Protein AF-X1P753-F1 (afdb_monomer_lite)

Secondary structure (DSSP, 8-state):
-TTTTT------PPPPPB-TTSPBP-GGGGGS-HHHHHHHHHHHHHHHHHHHHHHTT---S--

Structure (mmCIF, N/CA/C/O backbone):
data_AF-X1P753-F1
#
_entry.id   AF-X1P753-F1
#
loop_
_atom_site.group_PDB
_atom_site.id
_atom_site.type_symbol
_atom_site.label_atom_id
_atom_site.label_alt_id
_atom_site.label_comp_id
_atom_site.label_asym_id
_atom_site.label_entity_id
_atom_site.label_seq_id
_atom_site.pdbx_PDB_ins_code
_atom_site.Cartn_x
_atom_site.Cartn_y
_atom_site.Cartn_z
_atom_site.occupancy
_atom_site.B_iso_or_equiv
_atom_site.auth_seq_id
_atom_site.auth_comp_id
_atom_site.auth_asym_id
_atom_site.auth_atom_id
_atom_site.pdbx_PDB_model_num
ATOM 1 N N . MET A 1 1 ? 11.781 -10.988 -13.015 1.00 91.38 1 MET A N 1
ATOM 2 C CA . MET A 1 1 ? 11.177 -12.333 -13.151 1.00 91.38 1 MET A CA 1
ATOM 3 C C . MET A 1 1 ? 10.864 -12.690 -14.602 1.00 91.38 1 MET A C 1
ATOM 5 O O . MET A 1 1 ? 11.609 -13.479 -15.146 1.00 91.38 1 MET A O 1
ATOM 9 N N . LEU A 1 2 ? 9.824 -12.147 -15.260 1.00 96.56 2 LEU A N 1
ATOM 10 C CA . LEU A 1 2 ? 9.445 -12.589 -16.623 1.00 96.56 2 LEU A CA 1
ATOM 11 C C . LEU A 1 2 ? 10.565 -12.412 -17.652 1.00 96.56 2 LEU A C 1
ATOM 13 O O . LEU A 1 2 ? 10.887 -13.349 -18.371 1.00 96.56 2 LEU A O 1
ATOM 17 N N . LYS A 1 3 ? 11.170 -11.217 -17.678 1.00 94.94 3 LYS A N 1
ATOM 18 C CA . LYS A 1 3 ? 12.306 -10.907 -18.551 1.00 94.94 3 LYS A CA 1
ATOM 19 C C . LYS A 1 3 ? 13.490 -11.837 -18.281 1.00 94.94 3 LYS A C 1
ATOM 21 O O . LYS A 1 3 ? 14.060 -12.374 -19.218 1.00 94.94 3 LYS A O 1
ATOM 26 N N . ASP A 1 4 ? 13.815 -12.042 -17.008 1.00 97.75 4 ASP A N 1
ATOM 27 C CA . ASP A 1 4 ? 14.961 -12.860 -16.590 1.00 97.75 4 ASP A CA 1
ATOM 28 C C . ASP A 1 4 ? 14.764 -14.350 -16.912 1.00 97.75 4 ASP A C 1
ATOM 30 O O . ASP A 1 4 ? 15.736 -15.069 -17.104 1.00 97.75 4 ASP A O 1
ATOM 34 N N . LEU A 1 5 ? 13.509 -14.807 -16.983 1.00 97.88 5 LEU A N 1
ATOM 35 C CA . LEU A 1 5 ? 13.132 -16.187 -17.297 1.00 97.88 5 LEU A CA 1
ATOM 36 C C . LEU A 1 5 ? 12.674 -16.376 -18.754 1.00 97.88 5 LEU A C 1
ATOM 38 O O . LEU A 1 5 ? 12.184 -17.449 -19.092 1.00 97.88 5 LEU A O 1
ATOM 42 N N . CYS A 1 6 ? 12.798 -15.351 -19.604 1.00 96.69 6 CYS A N 1
ATOM 43 C CA . CYS A 1 6 ? 12.378 -15.382 -21.010 1.00 96.69 6 CYS A CA 1
ATOM 44 C C . CYS A 1 6 ? 10.926 -15.866 -21.223 1.00 96.69 6 CYS A C 1
ATOM 46 O O . CYS A 1 6 ? 10.635 -16.570 -22.188 1.00 96.69 6 CYS A O 1
ATOM 48 N N . LEU A 1 7 ? 10.009 -15.507 -20.318 1.00 97.50 7 LEU A N 1
ATOM 49 C CA . LEU A 1 7 ? 8.602 -15.907 -20.410 1.00 97.50 7 LEU A CA 1
ATOM 50 C C . LEU A 1 7 ? 7.825 -14.951 -21.323 1.00 97.50 7 LEU A C 1
ATOM 52 O O . LEU A 1 7 ? 7.773 -13.749 -21.052 1.00 97.50 7 LEU A O 1
ATOM 56 N N . ASP A 1 8 ? 7.162 -15.490 -22.347 1.00 97.06 8 ASP A N 1
ATOM 57 C CA . ASP A 1 8 ? 6.289 -14.737 -23.259 1.00 97.06 8 ASP A CA 1
ATOM 58 C C . ASP A 1 8 ? 4.905 -14.486 -22.635 1.00 97.06 8 ASP A C 1
ATOM 60 O O . ASP A 1 8 ? 3.888 -15.074 -22.998 1.00 97.06 8 ASP A O 1
ATOM 64 N N . ILE A 1 9 ? 4.883 -13.657 -21.591 1.00 97.31 9 ILE A N 1
ATOM 65 C CA . ILE A 1 9 ? 3.668 -13.275 -20.865 1.00 97.31 9 ILE A CA 1
ATOM 66 C C . ILE A 1 9 ? 3.596 -11.748 -20.789 1.00 97.31 9 ILE A C 1
ATOM 68 O O . ILE A 1 9 ? 4.544 -11.073 -20.385 1.00 97.31 9 ILE A O 1
ATOM 72 N N . LYS A 1 10 ? 2.430 -11.179 -21.113 1.00 96.25 10 LYS A N 1
ATOM 73 C CA . LYS A 1 10 ? 2.167 -9.740 -20.980 1.00 96.25 10 LYS A CA 1
ATOM 74 C C . LYS A 1 10 ? 1.607 -9.410 -19.595 1.00 96.25 10 LYS A C 1
ATOM 76 O O . LYS A 1 10 ? 0.516 -9.850 -19.244 1.00 96.25 10 LYS A O 1
ATOM 81 N N . ILE A 1 11 ? 2.309 -8.571 -18.831 1.00 96.19 11 ILE A N 1
ATOM 82 C CA . ILE A 1 11 ? 1.801 -8.039 -17.556 1.00 96.19 11 ILE A CA 1
ATOM 83 C C . ILE A 1 11 ? 0.906 -6.831 -17.831 1.00 96.19 11 ILE A C 1
ATOM 85 O O . ILE A 1 11 ? 1.322 -5.877 -18.489 1.00 96.19 11 ILE A O 1
ATOM 89 N N . LEU A 1 12 ? -0.305 -6.846 -17.279 1.00 96.75 12 LEU A N 1
ATOM 90 C CA . LEU A 1 12 ? -1.205 -5.695 -17.263 1.00 96.75 12 LEU A CA 1
ATOM 91 C C . LEU A 1 12 ? -1.231 -5.097 -15.853 1.00 96.75 12 LEU A C 1
ATOM 93 O O . LEU A 1 12 ? -1.505 -5.799 -14.882 1.00 96.75 12 LEU A O 1
ATOM 97 N N . LEU A 1 13 ? -0.930 -3.803 -15.731 1.00 96.44 13 LEU A N 1
ATOM 98 C CA . LEU A 1 13 ? -0.897 -3.113 -14.441 1.00 96.44 13 LEU A CA 1
ATOM 99 C C . LEU A 1 13 ? -2.306 -2.679 -14.015 1.00 96.44 13 LEU A C 1
ATOM 101 O O . LEU A 1 13 ? -3.000 -1.982 -14.754 1.00 96.44 13 LEU A O 1
ATOM 105 N N . GLY A 1 14 ? -2.704 -3.057 -12.801 1.00 96.38 14 GLY A N 1
ATOM 106 C CA . GLY A 1 14 ? -3.943 -2.610 -12.164 1.00 96.38 14 GLY A CA 1
ATOM 107 C C . GLY A 1 14 ? -3.724 -1.417 -11.231 1.00 96.38 14 GLY A C 1
ATOM 108 O O . GLY A 1 14 ? -2.653 -1.250 -10.646 1.00 96.38 14 GLY A O 1
ATOM 109 N N . LYS A 1 15 ? -4.758 -0.585 -11.058 1.00 96.94 15 LYS A N 1
ATOM 110 C CA . LYS A 1 15 ? -4.758 0.477 -10.040 1.00 96.94 15 LYS A CA 1
ATOM 111 C C . LYS A 1 15 ? -4.930 -0.129 -8.645 1.00 96.94 15 LYS A C 1
ATOM 113 O O . LYS A 1 15 ? -5.641 -1.116 -8.478 1.00 96.94 15 LYS A O 1
ATOM 118 N N . ILE A 1 16 ? -4.349 0.515 -7.632 1.00 97.25 16 ILE A N 1
ATOM 119 C CA . ILE A 1 16 ? -4.645 0.189 -6.231 1.00 97.25 16 ILE A CA 1
ATOM 120 C C . ILE A 1 16 ? -6.079 0.628 -5.933 1.00 97.25 16 ILE A C 1
ATOM 122 O O . ILE A 1 16 ? -6.379 1.824 -5.983 1.00 97.25 16 ILE A O 1
ATOM 126 N N . ILE A 1 17 ? -6.946 -0.328 -5.607 1.00 97.94 17 ILE A N 1
ATOM 127 C CA . ILE A 1 17 ? -8.305 -0.049 -5.139 1.00 97.94 17 ILE A CA 1
ATOM 128 C C . ILE A 1 17 ? -8.261 0.239 -3.638 1.00 97.94 17 ILE A C 1
ATOM 130 O O . ILE A 1 17 ? -7.496 -0.374 -2.888 1.00 97.94 17 ILE A O 1
ATOM 134 N N . ARG A 1 18 ? -9.050 1.219 -3.202 1.00 97.19 18 ARG A N 1
ATOM 135 C CA . ARG A 1 18 ? -9.065 1.710 -1.825 1.00 97.19 18 ARG A CA 1
ATOM 136 C C . ARG A 1 18 ? -10.482 1.713 -1.277 1.00 97.19 18 ARG A C 1
ATOM 138 O O . ARG A 1 18 ? -11.437 1.897 -2.028 1.00 97.19 18 ARG A O 1
ATOM 145 N N . GLU A 1 19 ? -10.590 1.5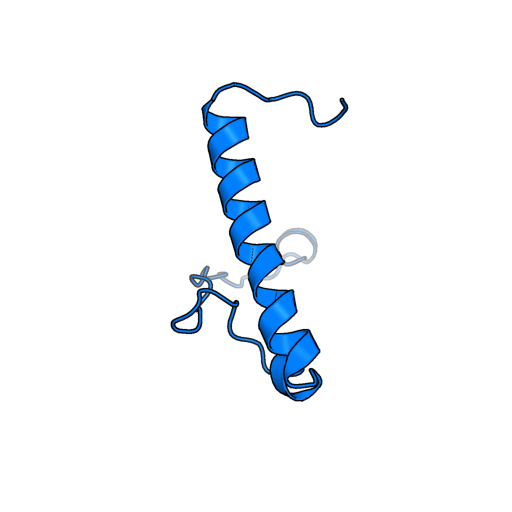34 0.029 1.00 96.50 19 GLU A N 1
ATOM 146 C CA . GLU A 1 19 ? -11.817 1.767 0.781 1.00 96.50 19 GLU A CA 1
ATOM 147 C 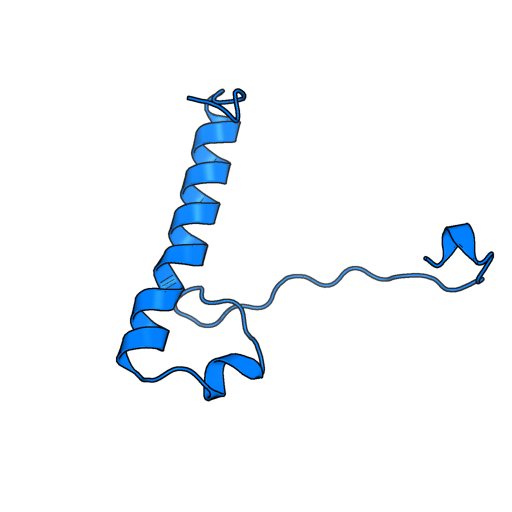C . GLU A 1 19 ? -12.147 3.271 0.826 1.00 96.50 19 GLU A C 1
ATOM 149 O O . GLU A 1 19 ? -11.339 4.116 0.427 1.00 96.50 19 GLU A O 1
ATOM 154 N N . LYS A 1 20 ? -13.348 3.622 1.305 1.00 95.50 20 LYS A N 1
ATOM 155 C CA . LYS A 1 20 ? -13.839 5.014 1.321 1.00 95.50 20 LYS A CA 1
ATOM 156 C C . LYS A 1 20 ? -12.934 5.967 2.111 1.00 95.50 20 LYS A C 1
ATOM 158 O O . LYS A 1 20 ? -12.821 7.134 1.756 1.00 95.50 20 LYS A O 1
ATOM 163 N N . ASP A 1 21 ? -12.279 5.464 3.152 1.00 94.75 21 ASP A N 1
ATOM 164 C CA . ASP A 1 21 ? -11.345 6.212 4.000 1.00 94.75 21 ASP A CA 1
ATOM 165 C C . ASP A 1 21 ? -9.912 6.270 3.433 1.00 94.75 21 ASP A C 1
ATOM 167 O O . ASP A 1 21 ? -9.038 6.951 3.971 1.00 94.75 21 ASP A O 1
ATOM 171 N N . GLY A 1 22 ? -9.665 5.589 2.312 1.00 95.56 22 GLY A N 1
ATOM 172 C CA . GLY A 1 22 ? -8.394 5.592 1.606 1.00 95.56 22 GLY A CA 1
ATOM 173 C C . GLY A 1 22 ? -7.442 4.452 1.965 1.00 95.56 22 GLY A C 1
ATOM 174 O O . GLY A 1 22 ? -6.379 4.362 1.333 1.00 95.56 22 GLY A O 1
ATOM 175 N N . LEU A 1 23 ? -7.789 3.552 2.895 1.00 97.19 23 LEU A N 1
ATOM 176 C CA . LEU A 1 23 ? -6.981 2.351 3.108 1.00 97.19 23 LEU A CA 1
ATOM 177 C C . LEU A 1 23 ? -6.981 1.491 1.835 1.00 97.19 23 LEU A C 1
ATOM 179 O O . LEU A 1 23 ? -8.005 1.332 1.174 1.00 97.19 23 LEU A O 1
ATOM 183 N N . ALA A 1 24 ? -5.822 0.949 1.458 1.00 98.1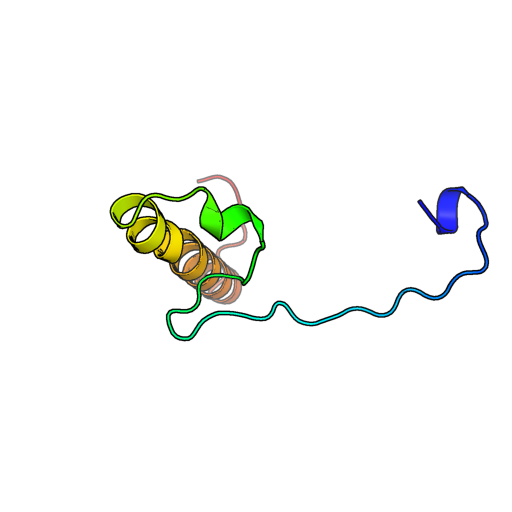9 24 ALA A N 1
ATOM 184 C CA . ALA A 1 24 ? -5.749 0.016 0.336 1.00 98.19 24 ALA A CA 1
ATOM 185 C C . ALA A 1 24 ? -6.518 -1.271 0.667 1.00 98.19 24 ALA A C 1
ATOM 187 O O . ALA A 1 24 ? -6.323 -1.855 1.735 1.00 98.1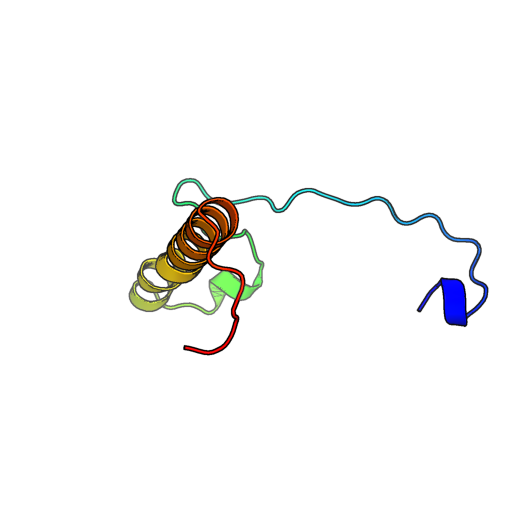9 24 ALA A O 1
ATOM 188 N N . MET A 1 25 ? -7.371 -1.718 -0.258 1.00 97.56 25 MET A N 1
ATOM 189 C CA . MET A 1 25 ? -8.081 -2.982 -0.093 1.00 97.56 25 MET A CA 1
ATOM 190 C C . MET A 1 25 ? -7.073 -4.130 -0.082 1.00 97.56 25 MET A C 1
ATOM 192 O O . MET A 1 25 ? -6.252 -4.269 -0.990 1.00 97.56 25 MET A O 1
ATOM 196 N N . SER A 1 26 ? -7.140 -4.952 0.959 1.00 97.81 26 SER A N 1
ATOM 197 C CA . SER A 1 26 ? -6.281 -6.114 1.147 1.00 97.81 26 SER A CA 1
ATOM 198 C C . SER A 1 26 ? -7.046 -7.162 1.936 1.00 97.81 26 SER A C 1
ATOM 200 O O . SER A 1 26 ? -7.641 -6.844 2.964 1.00 97.81 26 SER A O 1
ATOM 202 N N . SER A 1 27 ? -6.992 -8.424 1.503 1.00 97.75 27 SER A N 1
ATOM 203 C CA . SER A 1 27 ? -7.590 -9.536 2.253 1.00 97.75 27 SER A CA 1
ATOM 204 C C . SER A 1 27 ? -7.025 -9.651 3.668 1.00 97.75 27 SER A C 1
ATOM 206 O O . SER A 1 27 ? -7.716 -10.116 4.559 1.00 97.75 27 SER A O 1
ATOM 208 N N . ARG A 1 28 ? -5.800 -9.166 3.904 1.00 97.88 28 ARG A N 1
ATOM 209 C CA . ARG A 1 28 ? -5.164 -9.165 5.229 1.00 97.88 28 ARG A CA 1
ATOM 210 C C . ARG A 1 28 ? -5.712 -8.09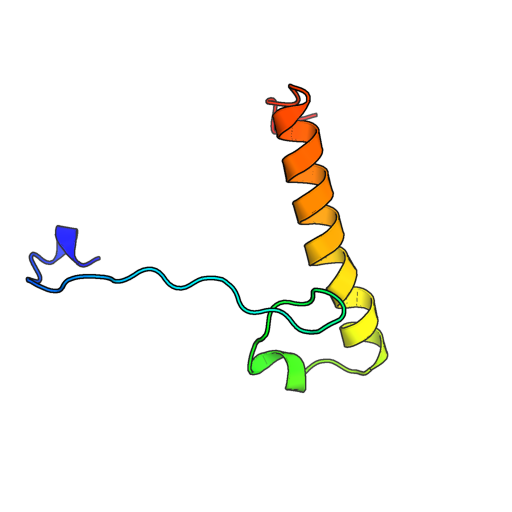9 6.178 1.00 97.88 28 ARG A C 1
ATOM 212 O O . ARG A 1 28 ? -5.407 -8.161 7.365 1.00 97.88 28 ARG A O 1
ATOM 219 N N . ASN A 1 29 ? -6.524 -7.150 5.700 1.00 97.56 29 ASN A N 1
ATOM 220 C CA . ASN A 1 29 ? -7.163 -6.165 6.581 1.00 97.56 29 ASN A CA 1
ATOM 221 C C . ASN A 1 29 ? -8.081 -6.848 7.612 1.00 97.56 29 ASN A C 1
ATOM 223 O O . ASN A 1 29 ? -8.312 -6.279 8.672 1.00 97.56 29 ASN A O 1
ATOM 227 N N . THR A 1 30 ? -8.536 -8.083 7.354 1.00 97.69 30 THR A N 1
ATOM 228 C CA . THR A 1 30 ? -9.324 -8.894 8.300 1.00 97.69 30 THR A CA 1
ATOM 229 C C . THR A 1 30 ? -8.567 -9.283 9.568 1.00 97.69 30 THR A C 1
ATOM 231 O O . THR A 1 30 ? -9.191 -9.715 10.529 1.00 97.69 30 THR A O 1
ATOM 234 N N . TYR A 1 31 ? -7.236 -9.177 9.585 1.00 98.31 31 TYR A N 1
ATOM 235 C CA . TYR A 1 31 ? -6.426 -9.484 10.768 1.00 98.31 31 TYR A CA 1
ATOM 236 C C . TYR A 1 31 ? -6.302 -8.299 11.726 1.00 98.31 31 TYR A C 1
ATOM 238 O O . TYR A 1 31 ? -5.816 -8.466 12.842 1.00 98.31 31 TYR A O 1
ATOM 246 N N . LEU A 1 32 ? -6.691 -7.100 11.286 1.00 97.94 32 LEU A N 1
ATOM 247 C CA . LEU A 1 32 ? -6.594 -5.896 12.094 1.00 97.94 32 LEU A CA 1
ATOM 248 C C . LEU A 1 32 ? -7.743 -5.859 13.098 1.00 97.94 32 LEU A C 1
ATOM 250 O O . LEU A 1 32 ? -8.904 -6.050 12.737 1.00 97.94 32 LEU A O 1
ATOM 254 N N . SER A 1 33 ? -7.427 -5.529 14.347 1.00 98.50 33 SER A N 1
ATOM 255 C CA . SER A 1 33 ? -8.455 -5.058 15.273 1.00 98.50 33 SER A CA 1
ATOM 256 C C . SER A 1 33 ? -9.047 -3.734 14.778 1.00 98.50 33 SER A C 1
ATOM 258 O O . SER A 1 33 ? -8.430 -3.028 13.974 1.00 98.50 33 SER A O 1
ATOM 260 N N . THR A 1 34 ? -10.213 -3.344 15.296 1.00 97.75 34 THR A N 1
ATOM 261 C CA . THR A 1 34 ? -10.853 -2.061 14.955 1.00 97.75 34 THR A CA 1
ATOM 262 C C . THR A 1 34 ? -9.888 -0.883 15.120 1.00 97.75 34 THR A C 1
ATOM 264 O O . THR A 1 34 ? -9.708 -0.095 14.195 1.00 97.75 34 THR A O 1
ATOM 267 N N . GLN A 1 35 ? -9.163 -0.834 16.243 1.00 98.19 35 GLN A N 1
ATOM 268 C CA . GLN A 1 35 ? -8.193 0.231 16.507 1.00 98.19 35 GLN A CA 1
ATOM 269 C C . GLN A 1 35 ? -7.019 0.212 15.521 1.00 98.19 35 GLN A C 1
ATOM 271 O O . GLN A 1 35 ? -6.563 1.256 15.057 1.00 98.19 35 GLN A O 1
ATOM 276 N N . GLN A 1 36 ? -6.509 -0.975 15.182 1.00 98.38 36 GLN A N 1
ATOM 277 C CA . GLN A 1 36 ? -5.426 -1.098 14.208 1.00 98.38 36 GLN A CA 1
ATOM 278 C C . GLN A 1 36 ? -5.889 -0.688 12.805 1.00 98.38 36 GLN A C 1
ATOM 280 O O . GLN A 1 36 ? -5.119 -0.072 12.070 1.00 98.38 36 GLN A O 1
ATOM 285 N N . ARG A 1 37 ? -7.140 -0.992 12.437 1.00 97.50 37 ARG A N 1
ATOM 286 C CA . ARG A 1 37 ? -7.736 -0.624 11.148 1.00 97.50 37 ARG A CA 1
ATOM 287 C C . ARG A 1 37 ? -7.886 0.886 10.999 1.00 97.50 37 ARG A C 1
ATOM 289 O O . ARG A 1 37 ? -7.602 1.404 9.919 1.00 97.50 37 ARG A O 1
ATOM 296 N N . GLU A 1 38 ? -8.300 1.578 12.053 1.00 97.00 38 GLU A N 1
ATOM 297 C CA . GLU A 1 38 ? -8.348 3.044 12.086 1.00 97.00 38 GLU A CA 1
ATOM 298 C C . GLU A 1 38 ? -6.941 3.638 11.955 1.00 97.00 38 GLU A C 1
ATOM 300 O O . GLU A 1 38 ? -6.691 4.479 11.090 1.00 97.00 38 GLU A O 1
ATOM 305 N N . ASN A 1 39 ? -5.981 3.121 12.727 1.00 97.81 39 ASN A N 1
ATOM 306 C CA . ASN A 1 39 ? -4.597 3.595 12.688 1.00 97.81 39 ASN A CA 1
ATOM 307 C C . ASN A 1 39 ? -3.930 3.349 11.324 1.00 97.81 39 ASN A C 1
ATOM 309 O O . ASN A 1 39 ? -3.136 4.171 10.871 1.00 97.81 39 ASN A O 1
ATOM 313 N N . ALA A 1 40 ? -4.262 2.254 10.631 1.00 97.94 4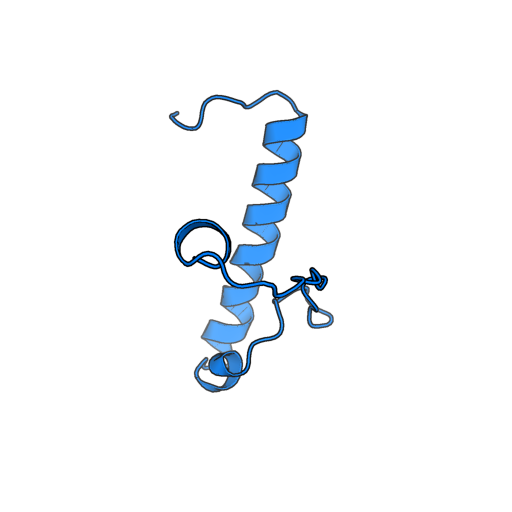0 ALA A N 1
ATOM 314 C CA . ALA A 1 40 ? -3.669 1.895 9.341 1.00 97.94 40 ALA A CA 1
ATOM 315 C C . ALA A 1 40 ? -3.909 2.942 8.236 1.00 97.94 40 ALA A C 1
ATOM 317 O O . ALA A 1 40 ? -3.129 3.018 7.282 1.00 97.94 40 ALA A O 1
ATOM 318 N N . ILE A 1 41 ? -4.943 3.784 8.366 1.00 96.62 41 ILE A N 1
ATOM 319 C CA . ILE A 1 41 ? -5.243 4.875 7.423 1.00 96.62 41 ILE A CA 1
ATOM 320 C C . ILE A 1 41 ? -4.059 5.851 7.316 1.00 96.62 41 ILE A C 1
ATOM 322 O O . ILE A 1 41 ? -3.814 6.404 6.236 1.00 96.62 41 ILE A O 1
ATOM 326 N N . VAL A 1 42 ? -3.271 6.010 8.391 1.00 97.75 42 VAL A N 1
ATOM 327 C CA . VAL A 1 42 ? -2.104 6.904 8.422 1.00 97.75 42 VAL A CA 1
ATOM 328 C C . VAL A 1 42 ? -1.114 6.590 7.302 1.00 97.75 42 VAL A C 1
ATOM 330 O O . VAL A 1 42 ? -0.551 7.509 6.720 1.00 97.75 42 VAL A O 1
ATOM 333 N N . LEU A 1 43 ? -0.978 5.322 6.896 1.00 97.50 43 LEU A N 1
ATOM 334 C CA . LEU A 1 43 ? -0.073 4.927 5.815 1.00 97.50 43 LEU A CA 1
ATOM 335 C C . LEU A 1 43 ? -0.418 5.633 4.501 1.00 97.50 43 LEU A C 1
ATOM 337 O O . LEU A 1 43 ? 0.466 6.105 3.787 1.00 97.50 43 LEU A O 1
ATOM 341 N N . TYR A 1 44 ? -1.707 5.744 4.175 1.00 96.69 44 TYR A N 1
ATOM 342 C CA . TYR A 1 44 ? -2.127 6.444 2.966 1.00 96.69 44 TYR A CA 1
ATOM 343 C C . TYR A 1 44 ? -1.874 7.950 3.067 1.00 96.69 44 TYR A C 1
ATOM 345 O O . TYR A 1 44 ? -1.430 8.564 2.094 1.00 96.69 44 TYR A O 1
ATOM 353 N N . GLN A 1 45 ? -2.118 8.537 4.239 1.00 96.88 45 GLN A N 1
ATOM 354 C CA . GLN A 1 45 ? -1.863 9.954 4.494 1.00 96.88 45 GLN A CA 1
ATOM 355 C C . GLN A 1 45 ? -0.366 10.275 4.382 1.00 96.88 45 GLN A C 1
ATOM 357 O O . GLN A 1 45 ? 0.003 11.205 3.667 1.00 96.88 45 GLN A O 1
ATOM 362 N N . SER A 1 46 ? 0.498 9.453 4.983 1.00 97.31 46 SER A N 1
ATOM 363 C CA . SER A 1 46 ? 1.953 9.587 4.890 1.00 97.31 46 SER A CA 1
ATOM 364 C C . SER A 1 46 ? 2.440 9.480 3.448 1.00 97.31 46 SER A C 1
ATOM 366 O O . SER A 1 46 ? 3.235 10.307 3.015 1.00 97.31 46 SER A O 1
ATOM 368 N N . LEU A 1 47 ? 1.925 8.531 2.657 1.00 96.88 47 LEU A N 1
ATOM 369 C CA . LEU A 1 47 ? 2.295 8.413 1.241 1.00 96.88 47 LEU A CA 1
ATOM 370 C C . LEU A 1 47 ? 1.869 9.634 0.416 1.00 96.88 47 LEU A C 1
ATOM 372 O O . LEU A 1 47 ? 2.611 10.062 -0.468 1.00 96.88 47 LEU A O 1
ATOM 376 N N . LYS A 1 48 ? 0.694 10.217 0.693 1.00 96.69 48 LYS A N 1
ATOM 377 C CA . LYS A 1 48 ? 0.283 11.474 0.049 1.00 96.69 48 LYS A CA 1
ATOM 378 C C . LYS A 1 48 ? 1.203 12.623 0.428 1.00 96.69 48 LYS A C 1
ATOM 380 O O . LYS A 1 48 ? 1.575 13.391 -0.452 1.00 96.69 48 LYS A O 1
ATOM 385 N N . TRP A 1 49 ? 1.549 12.725 1.708 1.00 96.50 49 TRP A N 1
ATOM 386 C CA . TRP A 1 49 ? 2.455 13.753 2.198 1.00 96.50 49 TRP A CA 1
ATOM 387 C C . TRP A 1 49 ? 3.823 13.635 1.525 1.00 96.50 49 TRP A C 1
ATOM 389 O O . TRP A 1 49 ? 4.276 14.603 0.929 1.00 96.50 49 TRP A O 1
ATOM 399 N N . VAL A 1 50 ? 4.409 12.433 1.480 1.00 96.06 50 VAL A N 1
ATOM 400 C CA . VAL A 1 50 ? 5.679 12.184 0.776 1.00 96.06 50 VAL A CA 1
ATOM 401 C C . VAL A 1 50 ? 5.577 12.568 -0.698 1.00 96.06 50 VAL A C 1
ATOM 403 O O . VAL A 1 50 ? 6.457 13.250 -1.212 1.00 96.06 50 VAL A O 1
ATOM 406 N N . LYS A 1 51 ? 4.497 12.174 -1.386 1.00 96.56 51 LYS A N 1
ATOM 407 C CA . LYS A 1 51 ? 4.285 12.545 -2.792 1.00 96.56 51 LYS A CA 1
ATOM 408 C C . LYS A 1 51 ? 4.231 14.063 -2.972 1.00 96.56 51 LYS A C 1
ATOM 410 O O . LYS A 1 51 ? 4.809 14.580 -3.921 1.00 96.56 51 LYS A O 1
ATOM 415 N N . TRP A 1 52 ? 3.514 14.758 -2.094 1.00 97.50 52 TRP A N 1
ATOM 416 C CA . TRP A 1 52 ? 3.417 16.211 -2.130 1.00 97.50 52 TRP A CA 1
ATOM 417 C C . TRP A 1 52 ? 4.784 16.859 -1.889 1.00 97.50 52 TRP A C 1
ATOM 419 O O . TRP A 1 52 ? 5.228 17.634 -2.724 1.00 97.50 52 TRP A O 1
ATOM 429 N N . SER A 1 53 ? 5.488 16.461 -0.830 1.00 96.19 53 SER A N 1
ATOM 430 C CA . SER A 1 53 ? 6.822 16.961 -0.488 1.00 96.19 53 SER A CA 1
ATOM 431 C C . SER A 1 53 ? 7.837 16.739 -1.605 1.00 96.19 53 SER A C 1
ATOM 433 O O . SER A 1 53 ? 8.612 17.633 -1.923 1.00 96.19 53 SER A O 1
ATOM 435 N N . PHE A 1 54 ? 7.813 15.565 -2.236 1.00 96.12 54 PHE A N 1
ATOM 436 C CA . PHE A 1 54 ? 8.682 15.274 -3.372 1.00 96.12 54 PHE A CA 1
ATOM 437 C C . PHE A 1 54 ? 8.411 16.217 -4.547 1.00 96.12 54 PHE A C 1
ATOM 439 O O . PHE A 1 54 ? 9.339 16.757 -5.143 1.00 96.12 54 PHE A O 1
ATOM 446 N N . ASN A 1 55 ? 7.133 16.457 -4.846 1.00 96.25 55 ASN A N 1
ATOM 447 C CA . ASN A 1 55 ? 6.735 17.406 -5.882 1.00 96.25 55 ASN A CA 1
ATOM 448 C C . ASN A 1 55 ? 7.088 18.861 -5.521 1.00 96.25 55 ASN A C 1
ATOM 450 O O . ASN A 1 55 ? 7.277 19.668 -6.424 1.00 96.25 55 ASN A O 1
ATOM 454 N N . ASP A 1 56 ? 7.196 19.176 -4.228 1.00 96.44 56 ASP A N 1
ATOM 455 C CA . ASP A 1 56 ? 7.636 20.470 -3.686 1.00 96.44 56 ASP A CA 1
ATOM 456 C C . ASP A 1 56 ? 9.175 20.625 -3.669 1.00 96.44 56 ASP A C 1
ATOM 458 O O . ASP A 1 56 ? 9.717 21.614 -3.187 1.00 96.44 56 ASP A O 1
ATOM 462 N N . GLY A 1 57 ? 9.910 19.648 -4.215 1.00 95.75 57 GLY A N 1
ATOM 463 C CA . GLY A 1 57 ? 11.363 19.714 -4.386 1.00 95.75 57 GLY A CA 1
ATOM 464 C C . GLY A 1 57 ? 12.176 19.010 -3.299 1.00 95.75 57 GLY A C 1
ATOM 465 O O . GLY A 1 57 ? 13.406 18.987 -3.382 1.00 95.75 57 GLY A O 1
ATOM 466 N N . LEU A 1 58 ? 11.533 18.372 -2.313 1.00 94.19 58 LEU A N 1
ATOM 467 C CA . LEU A 1 58 ? 12.230 17.510 -1.355 1.00 94.19 58 LEU A CA 1
ATOM 468 C C . LEU A 1 58 ? 12.652 16.203 -2.036 1.00 94.19 58 LEU A C 1
ATOM 470 O O . LEU A 1 58 ? 11.900 15.234 -2.108 1.00 94.19 58 LEU A O 1
ATOM 474 N N . THR A 1 59 ? 13.887 16.176 -2.530 1.00 92.75 59 THR A N 1
ATOM 475 C CA . THR A 1 59 ? 14.460 15.032 -3.256 1.00 92.75 59 THR A CA 1
ATOM 476 C C . THR A 1 59 ? 15.480 14.242 -2.444 1.00 92.75 59 THR A C 1
ATOM 478 O O . THR A 1 59 ? 15.823 13.128 -2.835 1.00 92.75 59 THR A O 1
ATOM 481 N N . ASN A 1 60 ? 15.951 14.776 -1.311 1.00 92.31 60 ASN A N 1
ATOM 482 C CA . ASN A 1 60 ? 16.886 14.068 -0.446 1.00 92.31 60 ASN A CA 1
ATOM 483 C C . ASN A 1 60 ? 16.128 13.074 0.460 1.00 92.31 60 ASN A C 1
ATOM 485 O O . ASN A 1 60 ? 15.368 13.503 1.330 1.00 92.31 60 ASN A O 1
ATOM 489 N N . PRO A 1 61 ? 16.321 11.751 0.291 1.00 83.06 61 PRO A N 1
ATOM 490 C CA . PRO A 1 61 ? 15.669 10.741 1.126 1.00 83.06 61 PRO A CA 1
ATOM 491 C C . PRO A 1 61 ? 16.236 10.694 2.550 1.00 83.06 61 PRO A C 1
ATOM 493 O O . PRO A 1 61 ? 15.640 10.079 3.433 1.00 83.06 61 PRO A O 1
ATOM 496 N N . LYS A 1 62 ? 17.396 11.316 2.772 1.00 72.94 62 LYS A N 1
ATOM 497 C CA . LYS A 1 62 ? 17.983 11.515 4.088 1.00 72.94 62 LYS A CA 1
ATOM 498 C C . LYS A 1 62 ? 17.707 12.959 4.494 1.00 72.94 62 LYS A C 1
ATOM 500 O O . LYS A 1 62 ? 18.133 13.882 3.808 1.00 72.94 62 LYS A O 1
ATOM 505 N N . LYS A 1 63 ? 16.998 13.156 5.601 1.00 52.16 63 LYS A N 1
ATOM 506 C CA . LYS A 1 63 ? 17.318 14.329 6.418 1.00 52.16 63 LYS A CA 1
ATOM 507 C C . LYS A 1 63 ? 18.803 14.292 6.765 1.00 52.16 63 LYS A C 1
ATOM 509 O O . LYS A 1 63 ? 19.297 13.169 7.022 1.00 52.16 63 LYS A O 1
#

Organism: NCBI:txid412755

Radius of gyration: 16.97 Å; chains: 1; bounding box: 32×37×40 Å

Sequence (63 aa):
MLKDLCLDIKILLGKIIREKDGLAMSSRNTYLSTQQRENAIVLYQSLKWVKWSFNDGLTNPKK

Foldseek 3Di:
DCVVVVPPDDDDDDDFDADPLRHGDDPCLVVDDPVRNVVSSVVRVVVVVVVVVVVVVPPDPPD

InterPro domains:
  IPR003721 Pantoate-beta-alanine ligase [PF02569] (1-51)
  IPR042176 Pantoate-beta-alanine ligase, C-terminal domain [G3DSA:3.30.1300.10] (16-63)

pLDDT: mean 95.44, std 6.61, range [52.16, 98.5]